Protein AF-A0A5C7NZJ5-F1 (afdb_monomer_lite)

Secondary structure (DSSP, 8-state):
-PPPPHHHHHHHHHHHHHHHHSGGGGGSHHHHHHHHHHHHHHHHS--GGGS-SS--GGGGGGT-SSHHHHHHHHHHTT-PPPHHHHHHHHHHHHHHHHTTTSS-HHHHHH-SPPTTT--HHHHHHHHHHHHHHHHHHHHHHHTT--HHHHHHHHHHHH-S-HHHHHHHS------PPP-

pLDDT: mean 87.33, std 12.38, range [35.88, 97.62]

Radius of gyration: 22.43 Å; chains: 1; bounding box: 47×55×55 Å

Sequence (179 aa):
MKRLTVEEQWENCEASYQKLASDEAENYPVLDGLKTAWAELESQYNYPNGKPLFERGHALQKIASTPLAALFYFVDSGFYPPPELLLALCETYEHYMAANGEISLEEAFFGPPIPKAGNQARRKNALLIKFSKSLDMARLLKEGKTKMQAAEILAEKYGGTPESIARTTGRIVIRKPEK

Foldseek 3Di:
DDADDQVNLLVQLQVLVVCLVDPVLVVPPVSVVLNVVVVVQQVVDDDDVPDRPDDGRSRLCVVDVGLVRSCVVCVVVVHDDRVSSVVSVVVLVVVVVVCVPVDDPQCSGPNDDDPPCDGPVSVVVVVVLLVVLQVQLVVVVVVVDDLLRSLVVSCVVPNDDSVVSSVSHDPPPPPDPDD

Structure (mmCIF, N/CA/C/O backbone):
data_AF-A0A5C7NZJ5-F1
#
_entry.id   AF-A0A5C7NZJ5-F1
#
loop_
_atom_site.group_PDB
_atom_site.id
_atom_site.type_symbol
_atom_site.label_atom_id
_atom_site.label_alt_id
_atom_site.label_comp_id
_atom_site.label_asym_id
_atom_site.label_entity_id
_atom_site.label_seq_id
_atom_site.pdbx_PDB_ins_code
_atom_site.Cartn_x
_atom_site.Cartn_y
_atom_site.Cartn_z
_atom_site.occupancy
_atom_site.B_iso_or_equiv
_atom_site.auth_seq_id
_atom_site.auth_comp_id
_atom_site.auth_asym_id
_atom_site.auth_atom_id
_atom_site.pdbx_PDB_model_num
ATOM 1 N N . MET A 1 1 ? 18.574 -12.865 4.561 1.00 63.09 1 MET A N 1
ATOM 2 C CA . MET A 1 1 ? 18.423 -11.821 3.515 1.00 63.09 1 MET A CA 1
ATOM 3 C C . MET A 1 1 ? 17.869 -10.547 4.153 1.00 63.09 1 MET A C 1
ATOM 5 O O . MET A 1 1 ? 17.158 -10.669 5.145 1.00 63.09 1 MET A O 1
ATOM 9 N N . LYS A 1 2 ? 18.206 -9.338 3.673 1.00 72.50 2 LYS A N 1
ATOM 10 C CA . LYS A 1 2 ? 17.632 -8.092 4.225 1.00 72.50 2 LYS A CA 1
ATOM 11 C C . LYS A 1 2 ? 16.160 -7.978 3.798 1.00 72.50 2 LYS A C 1
ATOM 13 O O . LYS A 1 2 ? 15.832 -8.273 2.653 1.00 72.50 2 LYS A O 1
ATOM 18 N N . ARG A 1 3 ? 15.286 -7.598 4.733 1.00 80.38 3 ARG A N 1
ATOM 19 C CA . ARG A 1 3 ? 13.846 -7.400 4.498 1.00 80.38 3 ARG A CA 1
ATOM 20 C C . ARG A 1 3 ? 13.619 -6.016 3.898 1.00 80.38 3 ARG A C 1
ATOM 22 O O . ARG A 1 3 ? 14.209 -5.069 4.411 1.00 80.38 3 ARG A O 1
ATOM 29 N N . LEU A 1 4 ? 12.760 -5.918 2.884 1.00 90.06 4 LEU A N 1
ATOM 30 C CA . LEU A 1 4 ? 12.344 -4.634 2.323 1.00 90.06 4 LEU A CA 1
ATOM 31 C C . LEU A 1 4 ? 11.293 -3.981 3.223 1.00 90.06 4 LEU A C 1
ATOM 33 O O . LEU A 1 4 ? 10.257 -4.568 3.538 1.00 90.06 4 LEU A O 1
ATOM 37 N N . THR A 1 5 ? 11.564 -2.756 3.638 1.00 94.31 5 THR A N 1
ATOM 38 C CA . THR A 1 5 ? 10.599 -1.872 4.289 1.00 94.31 5 THR A CA 1
ATOM 39 C C . THR A 1 5 ? 9.646 -1.263 3.261 1.00 94.31 5 THR A C 1
ATOM 41 O O . THR A 1 5 ? 9.919 -1.271 2.066 1.00 94.31 5 THR A O 1
ATOM 44 N N . VAL A 1 6 ? 8.517 -0.707 3.714 1.00 94.81 6 VAL A N 1
ATOM 45 C CA . VAL A 1 6 ? 7.574 -0.008 2.817 1.00 94.81 6 VAL A CA 1
ATOM 46 C C . VAL A 1 6 ? 8.238 1.184 2.122 1.00 94.81 6 VAL A C 1
ATOM 48 O O . VAL A 1 6 ? 7.935 1.442 0.964 1.00 94.81 6 VAL A O 1
ATOM 51 N N . GLU A 1 7 ? 9.147 1.883 2.806 1.00 95.81 7 GLU A N 1
ATOM 52 C CA . GLU A 1 7 ? 9.898 2.987 2.199 1.00 95.81 7 GLU A CA 1
ATOM 53 C C . GLU A 1 7 ? 10.821 2.478 1.092 1.00 95.81 7 GLU A C 1
ATOM 55 O O . GLU A 1 7 ? 10.764 2.986 -0.018 1.00 95.81 7 GLU A O 1
ATOM 60 N N . GLU A 1 8 ? 11.576 1.404 1.343 1.00 95.44 8 GLU A N 1
ATOM 61 C CA . GLU A 1 8 ? 12.434 0.790 0.318 1.00 95.44 8 GLU A CA 1
ATOM 62 C C . GLU A 1 8 ? 11.619 0.299 -0.891 1.00 95.44 8 GLU A C 1
ATOM 64 O O . GLU A 1 8 ? 12.080 0.378 -2.023 1.00 95.44 8 GLU A O 1
ATOM 69 N N . GLN A 1 9 ? 10.370 -0.144 -0.702 1.00 96.12 9 GLN A N 1
ATOM 70 C CA . GLN A 1 9 ? 9.499 -0.476 -1.837 1.00 96.12 9 GLN A CA 1
ATOM 71 C C . GLN A 1 9 ? 9.125 0.764 -2.672 1.00 96.12 9 GLN A C 1
ATOM 73 O O . GLN A 1 9 ? 9.005 0.666 -3.894 1.00 96.12 9 GLN A O 1
ATOM 78 N N . TRP A 1 10 ? 8.941 1.931 -2.045 1.00 97.31 10 TRP A N 1
ATOM 79 C CA . TRP A 1 10 ? 8.741 3.191 -2.769 1.00 97.31 10 TRP A CA 1
ATOM 80 C C . TRP A 1 10 ? 10.019 3.675 -3.450 1.00 97.31 10 TRP A C 1
ATOM 82 O O . TRP A 1 10 ? 9.954 4.159 -4.579 1.00 97.31 10 TRP A O 1
ATOM 92 N N . GLU A 1 11 ? 11.174 3.504 -2.810 1.00 96.62 11 GLU A N 1
ATOM 93 C CA . GLU A 1 11 ? 12.482 3.770 -3.416 1.00 96.62 11 GLU A CA 1
ATOM 94 C C . GLU A 1 11 ? 12.708 2.884 -4.650 1.00 96.62 11 GLU A C 1
ATOM 96 O O . GLU A 1 11 ? 13.145 3.381 -5.685 1.00 96.62 11 GLU A O 1
ATOM 101 N N . ASN A 1 12 ? 12.314 1.608 -4.605 1.00 95.44 12 ASN A N 1
ATOM 102 C CA . ASN A 1 12 ? 12.373 0.704 -5.758 1.00 95.44 12 ASN A CA 1
ATOM 103 C C . ASN A 1 12 ? 11.431 1.135 -6.894 1.00 95.44 12 ASN A C 1
ATOM 105 O O . ASN A 1 12 ? 11.776 1.029 -8.075 1.00 95.44 12 ASN A O 1
ATOM 109 N N . CYS A 1 13 ? 10.251 1.660 -6.551 1.00 96.31 13 CYS A N 1
ATOM 110 C CA . CYS A 1 13 ? 9.333 2.253 -7.524 1.00 96.31 13 CYS A CA 1
ATOM 111 C C . CYS A 1 13 ? 9.957 3.486 -8.194 1.00 96.31 13 CYS A C 1
ATOM 113 O O . CYS A 1 13 ? 9.869 3.640 -9.410 1.00 96.31 13 CYS A O 1
ATOM 115 N N . GLU A 1 14 ? 10.629 4.346 -7.429 1.00 96.25 14 GLU A N 1
ATOM 116 C CA . GLU A 1 14 ? 11.350 5.499 -7.972 1.00 96.25 14 GLU A CA 1
ATOM 117 C C . GLU A 1 14 ? 12.529 5.075 -8.849 1.00 96.25 14 GLU A C 1
ATOM 119 O O . GLU A 1 14 ? 12.680 5.573 -9.960 1.00 96.25 14 GLU A O 1
ATOM 124 N N . ALA A 1 15 ? 13.331 4.109 -8.405 1.00 94.38 15 ALA A N 1
ATOM 125 C CA . ALA A 1 15 ? 14.449 3.588 -9.182 1.00 94.38 15 ALA A CA 1
ATOM 126 C C . ALA A 1 15 ? 13.977 2.992 -10.518 1.00 94.38 15 ALA A C 1
ATOM 128 O O . ALA A 1 15 ? 14.569 3.257 -11.565 1.00 94.38 15 ALA A O 1
ATOM 129 N N . SER A 1 16 ? 12.871 2.243 -10.499 1.00 93.69 16 SER A N 1
ATOM 130 C CA . SER A 1 16 ? 12.245 1.701 -11.708 1.00 93.69 16 SER A CA 1
ATOM 131 C C . SER A 1 16 ? 11.728 2.808 -12.629 1.00 93.69 16 SER A C 1
ATOM 133 O O . SER A 1 16 ? 11.907 2.726 -13.842 1.00 93.69 16 SER A O 1
ATOM 135 N N . TYR A 1 17 ? 11.140 3.868 -12.069 1.00 94.38 17 TYR A N 1
ATOM 136 C CA . TYR A 1 17 ? 10.708 5.038 -12.832 1.00 94.38 17 TYR A CA 1
ATOM 137 C C . TYR A 1 17 ? 11.886 5.744 -13.513 1.00 94.38 17 TYR A C 1
ATOM 139 O O . TYR A 1 17 ? 11.850 5.958 -14.723 1.00 94.38 17 TYR A O 1
ATOM 147 N N . GLN A 1 18 ? 12.957 6.034 -12.770 1.00 92.81 18 GLN A N 1
ATOM 148 C CA . GLN A 1 18 ? 14.163 6.668 -13.311 1.00 92.81 18 GLN A CA 1
ATOM 149 C C . GLN A 1 18 ? 14.815 5.809 -14.398 1.00 92.81 18 GLN A C 1
ATOM 151 O O . GLN A 1 18 ? 15.231 6.330 -15.431 1.00 92.81 18 GLN A O 1
ATOM 156 N N . LYS A 1 19 ? 14.837 4.484 -14.214 1.00 89.81 19 LYS A N 1
ATOM 157 C CA . LYS A 1 19 ? 15.356 3.545 -15.213 1.00 89.81 19 LYS A CA 1
ATOM 158 C C . LYS A 1 19 ? 14.515 3.510 -16.491 1.00 89.81 19 LYS A C 1
ATOM 160 O O . LYS A 1 19 ? 15.071 3.375 -17.571 1.00 89.81 19 LYS A O 1
ATOM 165 N N . LEU A 1 20 ? 13.190 3.618 -16.384 1.00 89.12 20 LEU A N 1
ATOM 166 C CA . LEU A 1 20 ? 12.294 3.707 -17.545 1.00 89.12 20 LEU A CA 1
ATOM 167 C C . LEU A 1 20 ? 12.374 5.075 -18.240 1.00 89.12 20 LEU A C 1
ATOM 169 O O . LEU A 1 20 ? 12.118 5.174 -19.440 1.00 89.12 20 LEU A O 1
ATOM 173 N N . ALA A 1 21 ? 12.699 6.128 -17.489 1.00 85.44 21 ALA A N 1
ATOM 174 C CA . ALA A 1 21 ? 12.864 7.479 -18.010 1.00 85.44 21 ALA A CA 1
ATOM 175 C C . ALA A 1 21 ? 14.223 7.693 -18.697 1.00 85.44 21 ALA A C 1
ATOM 177 O O . ALA A 1 21 ? 14.317 8.548 -19.576 1.00 85.44 21 ALA A O 1
ATOM 178 N N . SER A 1 22 ? 15.256 6.936 -18.316 1.00 82.75 22 SER A N 1
ATOM 179 C CA . SER A 1 22 ? 16.592 7.051 -18.896 1.00 82.75 22 SER A CA 1
ATOM 180 C C . SER A 1 22 ? 16.714 6.347 -20.251 1.00 82.75 22 SER A C 1
ATOM 182 O O . SER A 1 22 ? 15.960 5.428 -20.585 1.00 82.75 22 SER A O 1
ATOM 184 N N . ASP A 1 23 ? 17.730 6.746 -21.018 1.00 70.94 23 ASP A N 1
ATOM 185 C CA . ASP A 1 23 ? 18.121 6.083 -22.270 1.00 70.94 23 ASP A CA 1
ATOM 186 C C . ASP A 1 23 ? 18.643 4.652 -22.017 1.00 70.94 23 ASP A C 1
ATOM 188 O O . ASP A 1 23 ? 18.773 3.847 -22.935 1.00 70.94 23 ASP A O 1
ATOM 192 N N . GLU A 1 24 ? 18.903 4.279 -20.755 1.00 65.88 24 GLU A N 1
ATOM 193 C CA . GLU A 1 24 ? 19.287 2.910 -20.403 1.00 65.88 24 GLU A CA 1
ATOM 194 C C . GLU A 1 24 ? 18.160 1.905 -20.653 1.00 65.88 24 GLU A C 1
ATOM 196 O O . GLU A 1 24 ? 18.453 0.731 -20.882 1.00 65.88 24 GLU A O 1
ATOM 201 N N . ALA A 1 25 ? 16.893 2.339 -20.651 1.00 64.38 25 ALA A N 1
ATOM 202 C CA . ALA A 1 25 ? 15.765 1.486 -21.015 1.00 64.38 25 ALA A CA 1
ATOM 203 C C . ALA A 1 25 ? 15.896 0.932 -22.444 1.00 64.38 25 ALA A C 1
ATOM 205 O O . ALA A 1 25 ? 15.522 -0.216 -22.674 1.00 64.38 25 ALA A O 1
ATOM 206 N N . GLU A 1 26 ? 16.495 1.691 -23.369 1.00 66.19 26 GLU A N 1
ATOM 207 C CA . GLU A 1 26 ? 16.678 1.292 -24.775 1.00 66.19 26 GLU A CA 1
ATOM 208 C C . GLU A 1 26 ? 17.649 0.109 -24.918 1.00 66.19 26 GLU A C 1
ATOM 210 O O . GLU A 1 26 ? 17.562 -0.677 -25.861 1.00 66.19 26 GLU A O 1
ATOM 215 N N . ASN A 1 27 ? 18.529 -0.089 -23.929 1.00 70.38 27 ASN A N 1
ATOM 216 C CA . ASN A 1 27 ? 19.437 -1.235 -23.878 1.00 70.38 27 ASN A CA 1
ATOM 217 C C . ASN A 1 27 ? 18.752 -2.528 -23.392 1.00 70.38 27 ASN A C 1
ATOM 219 O O . ASN A 1 27 ? 19.362 -3.599 -23.431 1.00 70.38 27 ASN A O 1
ATOM 223 N N . TYR A 1 28 ? 17.496 -2.453 -22.937 1.00 71.56 28 TYR A N 1
ATOM 224 C CA . TYR A 1 28 ? 16.712 -3.588 -22.453 1.00 71.56 28 TYR A CA 1
ATOM 225 C C . TYR A 1 28 ? 15.359 -3.644 -23.181 1.00 71.56 28 TYR A C 1
ATOM 227 O O . TYR A 1 28 ? 14.422 -2.964 -22.763 1.00 71.56 28 TYR A O 1
ATOM 235 N N . PRO A 1 29 ? 15.185 -4.520 -24.192 1.00 75.81 29 PRO A N 1
ATOM 236 C CA . PRO A 1 29 ? 13.973 -4.560 -25.022 1.00 75.81 29 PRO A CA 1
ATOM 237 C C . PRO A 1 29 ? 12.647 -4.645 -24.246 1.00 75.81 29 PRO A C 1
ATOM 239 O O . PRO A 1 29 ? 11.625 -4.126 -24.683 1.00 75.81 29 PRO A O 1
ATOM 242 N N . VAL A 1 30 ? 12.653 -5.288 -23.073 1.00 77.00 30 VAL A N 1
ATOM 243 C CA . VAL A 1 30 ? 11.469 -5.401 -22.204 1.00 77.00 30 VAL A CA 1
ATOM 244 C C . VAL A 1 30 ? 11.107 -4.061 -21.552 1.00 77.00 30 VAL A C 1
ATOM 246 O O . VAL A 1 30 ? 9.928 -3.738 -21.441 1.00 77.00 30 VAL A O 1
ATOM 249 N N . LEU A 1 31 ? 12.099 -3.274 -21.125 1.00 82.38 31 LEU A N 1
ATOM 250 C CA . LEU A 1 31 ? 11.867 -1.976 -20.484 1.00 82.38 31 LEU A CA 1
ATOM 251 C C . LEU A 1 31 ? 11.464 -0.917 -21.508 1.00 82.38 31 LEU A C 1
ATOM 253 O O . LEU A 1 31 ? 10.555 -0.135 -21.234 1.00 82.38 31 LEU A O 1
ATOM 257 N N . ASP A 1 32 ? 12.073 -0.946 -22.693 1.00 82.00 32 ASP A N 1
ATOM 258 C CA . ASP A 1 32 ? 11.662 -0.106 -23.817 1.00 82.00 32 ASP A CA 1
ATOM 259 C C . ASP A 1 32 ? 10.200 -0.376 -24.211 1.00 82.00 32 ASP A C 1
ATOM 261 O O . ASP A 1 32 ? 9.381 0.541 -24.258 1.00 82.00 32 ASP A O 1
ATOM 265 N N . GLY A 1 33 ? 9.813 -1.653 -24.325 1.00 86.06 33 GLY A N 1
ATOM 266 C CA . GLY A 1 33 ? 8.422 -2.034 -24.578 1.00 86.06 33 GLY A CA 1
ATOM 267 C C . GLY A 1 33 ? 7.437 -1.507 -23.524 1.00 86.06 33 GLY A C 1
ATOM 268 O O . GLY A 1 33 ? 6.359 -1.028 -23.878 1.00 86.06 33 GLY A O 1
ATOM 269 N N . LEU A 1 34 ? 7.802 -1.538 -22.234 1.00 89.50 34 LEU A N 1
ATOM 270 C CA . LEU A 1 34 ? 6.980 -0.967 -21.155 1.00 89.50 34 LEU A CA 1
ATOM 271 C C . LEU A 1 34 ? 6.875 0.560 -21.249 1.00 89.50 34 LEU A C 1
ATOM 273 O O . LEU A 1 34 ? 5.796 1.109 -21.021 1.00 89.50 34 LEU A O 1
ATOM 277 N N . LYS A 1 35 ? 7.971 1.242 -21.598 1.00 86.38 35 LYS A N 1
ATOM 278 C CA . LYS A 1 35 ? 8.006 2.695 -21.811 1.00 86.38 35 LYS A CA 1
ATOM 279 C C . LYS A 1 35 ? 7.079 3.096 -22.960 1.00 86.38 35 LYS A C 1
ATOM 281 O O . LYS A 1 35 ? 6.240 3.977 -22.773 1.00 86.38 35 LYS A O 1
ATOM 286 N N . THR A 1 36 ? 7.174 2.423 -24.109 1.00 87.31 36 THR A N 1
ATOM 287 C CA . THR A 1 36 ? 6.306 2.676 -25.270 1.00 87.31 36 THR A CA 1
ATOM 288 C C . THR A 1 36 ? 4.841 2.387 -24.956 1.00 87.31 36 THR A C 1
ATOM 290 O O . THR A 1 36 ? 3.983 3.228 -25.220 1.00 87.31 36 THR A O 1
ATOM 293 N N . ALA A 1 37 ? 4.545 1.229 -24.356 1.00 89.94 37 ALA A N 1
ATOM 294 C CA . ALA A 1 37 ? 3.176 0.847 -24.017 1.00 89.94 37 ALA A CA 1
ATOM 295 C C . ALA A 1 37 ? 2.537 1.826 -23.026 1.00 89.94 37 ALA A C 1
ATOM 297 O O . ALA A 1 37 ? 1.370 2.187 -23.179 1.00 89.94 37 ALA A O 1
ATOM 298 N N . TRP A 1 38 ? 3.303 2.289 -22.032 1.00 90.44 38 TRP A N 1
ATOM 299 C CA . TRP A 1 38 ? 2.816 3.304 -21.109 1.00 90.44 38 TRP A CA 1
ATOM 300 C C . TRP A 1 38 ? 2.565 4.637 -21.810 1.00 90.44 38 TRP A C 1
ATOM 302 O O . TRP A 1 38 ? 1.515 5.218 -21.586 1.00 90.44 38 TRP A O 1
ATOM 312 N N . ALA A 1 39 ? 3.472 5.111 -22.671 1.00 88.19 39 ALA A N 1
ATOM 313 C CA . ALA A 1 39 ? 3.288 6.376 -23.388 1.00 88.19 39 ALA A CA 1
ATOM 314 C C . ALA A 1 39 ? 2.016 6.380 -24.257 1.00 88.19 39 ALA A C 1
ATOM 316 O O . ALA A 1 39 ? 1.265 7.354 -24.247 1.00 88.19 39 ALA A O 1
ATOM 317 N N . GLU A 1 40 ? 1.743 5.274 -24.954 1.00 90.19 40 GLU A N 1
ATOM 318 C CA . GLU A 1 40 ? 0.512 5.088 -25.731 1.00 90.19 40 GLU A CA 1
ATOM 319 C C . GLU A 1 40 ? -0.729 5.169 -24.833 1.00 90.19 40 GLU A C 1
ATOM 321 O O . GLU A 1 40 ? -1.661 5.922 -25.104 1.00 90.19 40 GLU A O 1
ATOM 326 N N . LEU A 1 41 ? -0.725 4.434 -23.725 1.00 89.06 41 LEU A N 1
ATOM 327 C CA . LEU A 1 41 ? -1.843 4.386 -22.790 1.00 89.06 41 LEU A CA 1
ATOM 328 C C . LEU A 1 41 ? -2.065 5.720 -22.061 1.00 89.06 41 LEU A C 1
ATOM 330 O O . LEU A 1 41 ? -3.204 6.146 -21.886 1.00 89.06 41 LEU A O 1
ATOM 334 N N . GLU A 1 42 ? -0.991 6.406 -21.680 1.00 85.69 42 GLU A N 1
ATOM 335 C CA . GLU A 1 42 ? -1.054 7.720 -21.045 1.00 85.69 42 GLU A CA 1
ATOM 336 C C . GLU A 1 42 ? -1.663 8.755 -22.000 1.00 85.69 42 GLU A C 1
ATOM 338 O O . GLU A 1 42 ? -2.489 9.558 -21.573 1.00 85.69 42 GLU A O 1
ATOM 343 N N . SER A 1 43 ? -1.365 8.669 -23.304 1.00 85.56 43 SER A N 1
ATOM 344 C CA . SER A 1 43 ? -1.953 9.551 -24.325 1.00 85.56 43 SER A CA 1
ATOM 345 C C . SER A 1 43 ? -3.480 9.428 -24.439 1.00 85.56 43 SER A C 1
ATOM 347 O O . SER A 1 43 ? -4.154 10.373 -24.854 1.00 85.56 43 SER A O 1
ATOM 349 N N . GLN A 1 44 ? -4.033 8.280 -24.038 1.00 86.19 44 GLN A N 1
ATOM 350 C CA . GLN A 1 44 ? -5.473 8.023 -24.016 1.00 86.19 44 GLN A CA 1
ATOM 351 C C . GLN A 1 44 ? -6.135 8.552 -22.737 1.00 86.19 44 GLN A C 1
ATOM 353 O O . GLN A 1 44 ? -7.361 8.687 -22.682 1.00 86.19 44 GLN A O 1
ATOM 358 N N . TYR A 1 45 ? -5.355 8.871 -21.702 1.00 84.25 45 TYR A N 1
ATOM 359 C CA . TYR A 1 45 ? -5.874 9.479 -20.487 1.00 84.25 45 TYR A CA 1
ATOM 360 C C . TYR A 1 45 ? -6.137 10.967 -20.707 1.00 84.25 45 TYR A C 1
ATOM 362 O O . TYR A 1 45 ? -5.291 11.732 -21.160 1.00 84.25 45 TYR A O 1
ATOM 370 N N . ASN A 1 46 ? -7.352 11.400 -20.371 1.00 72.00 46 ASN A N 1
ATOM 371 C CA . ASN A 1 46 ? -7.740 12.794 -20.518 1.00 72.00 46 ASN A CA 1
ATOM 372 C C . ASN A 1 46 ? -7.011 13.647 -19.472 1.00 72.00 46 ASN A C 1
ATOM 374 O O . ASN A 1 46 ? -7.359 13.602 -18.292 1.00 72.00 46 ASN A O 1
ATOM 378 N N . TYR A 1 47 ? -6.008 14.411 -19.903 1.00 72.44 47 TYR A N 1
ATOM 379 C CA . TYR A 1 47 ? -5.202 15.276 -19.046 1.00 72.44 47 TYR A CA 1
ATOM 380 C C . TYR A 1 47 ? -5.931 16.591 -18.728 1.00 72.44 47 TYR A C 1
ATOM 382 O O . TYR A 1 47 ? -6.004 17.483 -19.585 1.00 72.44 47 TYR A O 1
ATOM 390 N N . PRO A 1 48 ? -6.426 16.799 -17.494 1.00 72.44 48 PRO A N 1
ATOM 391 C CA . PRO A 1 48 ? -7.016 18.074 -17.124 1.00 72.44 48 PRO A CA 1
ATOM 392 C C . PRO A 1 48 ? -5.915 19.140 -17.159 1.00 72.44 48 PRO A C 1
ATOM 394 O O . PRO A 1 48 ? -4.912 19.039 -16.453 1.00 72.44 48 PRO A O 1
ATOM 397 N N . ASN A 1 49 ? -6.094 20.179 -17.976 1.00 79.12 49 ASN A N 1
ATOM 398 C CA . ASN A 1 49 ? -5.131 21.278 -18.126 1.00 79.12 49 ASN A CA 1
ATOM 399 C C . ASN A 1 49 ? -3.745 20.848 -18.656 1.00 79.12 49 ASN A C 1
ATOM 401 O O . ASN A 1 49 ? -2.744 21.487 -18.331 1.00 79.12 49 ASN A O 1
ATOM 405 N N . GLY A 1 50 ? -3.676 19.766 -19.443 1.00 77.75 50 GLY A N 1
ATOM 406 C CA . GLY A 1 50 ? -2.432 19.298 -20.069 1.00 77.75 50 GLY A CA 1
ATOM 407 C C . GLY A 1 50 ? -1.406 18.716 -19.092 1.00 77.75 50 GLY A C 1
ATOM 408 O O . GLY A 1 50 ? -0.225 18.644 -19.421 1.00 77.75 50 GLY A O 1
ATOM 409 N N . LYS A 1 51 ? -1.832 18.335 -17.881 1.00 79.31 51 LYS A N 1
ATOM 410 C CA . LYS A 1 51 ? -0.981 17.682 -16.881 1.00 79.31 51 LYS A CA 1
ATOM 411 C C . LYS A 1 51 ? -1.340 16.208 -16.729 1.00 79.31 51 LYS A C 1
ATOM 413 O O . LYS A 1 51 ? -2.539 15.915 -16.730 1.00 79.31 51 LYS A O 1
ATOM 418 N N . PRO A 1 52 ? -0.345 15.325 -16.502 1.00 81.88 52 PRO A N 1
ATOM 419 C CA . PRO A 1 52 ? -0.573 13.946 -16.097 1.00 81.88 52 PRO A CA 1
ATOM 420 C C . PRO A 1 52 ? -1.640 13.822 -15.021 1.00 81.88 52 PRO A C 1
ATOM 422 O O . PRO A 1 52 ? -1.616 14.556 -14.033 1.00 81.88 52 PRO A O 1
ATOM 425 N N . LEU A 1 53 ? -2.579 12.896 -15.230 1.00 82.88 53 LEU A N 1
ATOM 426 C CA . LEU A 1 53 ? -3.639 12.631 -14.259 1.00 82.88 53 LEU A CA 1
ATOM 427 C C . LEU A 1 53 ? -3.058 12.120 -12.931 1.00 82.88 53 LEU A C 1
ATOM 429 O O . LEU A 1 53 ? -3.614 12.385 -11.867 1.00 82.88 53 LEU A O 1
ATOM 433 N N . PHE A 1 54 ? -1.912 11.438 -13.003 1.00 86.19 54 PHE A N 1
ATOM 434 C CA . PHE A 1 54 ? -1.189 10.896 -11.863 1.00 86.19 54 PHE A CA 1
ATOM 435 C C . PHE A 1 54 ? 0.274 11.326 -11.909 1.00 86.19 54 PHE A C 1
ATOM 437 O O . PHE A 1 54 ? 0.912 11.293 -12.960 1.00 86.19 54 PHE A O 1
ATOM 444 N N . GLU A 1 55 ? 0.813 11.698 -10.751 1.00 89.75 55 GLU A N 1
ATOM 445 C CA . GLU A 1 55 ? 2.261 11.769 -10.571 1.00 89.75 55 GLU A CA 1
ATOM 446 C C . GLU A 1 55 ? 2.836 10.342 -10.494 1.00 89.75 55 GLU A C 1
ATOM 448 O O . GLU A 1 55 ? 2.154 9.424 -10.039 1.00 89.75 55 GLU A O 1
ATOM 453 N N . ARG A 1 56 ? 4.078 10.155 -10.947 1.00 91.31 56 ARG A N 1
ATOM 454 C CA . ARG A 1 56 ? 4.732 8.845 -11.114 1.00 91.31 56 ARG A CA 1
ATOM 455 C C . ARG A 1 56 ? 5.907 8.646 -10.151 1.00 91.31 56 ARG A C 1
ATOM 457 O O . ARG A 1 56 ? 6.277 9.575 -9.432 1.00 91.31 56 ARG A O 1
ATOM 464 N N . GLY A 1 57 ? 6.461 7.433 -10.114 1.00 93.00 57 GLY A N 1
ATOM 465 C CA . GLY A 1 57 ? 7.567 7.090 -9.212 1.00 93.00 57 GLY A CA 1
ATOM 466 C C . GLY A 1 57 ? 7.189 7.206 -7.729 1.00 93.00 57 GLY A C 1
ATOM 467 O O . GLY A 1 57 ? 6.089 6.821 -7.325 1.00 93.00 57 GLY A O 1
ATOM 468 N N . HIS A 1 58 ? 8.079 7.772 -6.909 1.00 92.00 58 HIS A N 1
ATOM 469 C CA . HIS A 1 58 ? 7.887 7.946 -5.459 1.00 92.00 58 HIS A CA 1
ATOM 470 C C . HIS A 1 58 ? 6.636 8.762 -5.122 1.00 92.00 58 HIS A C 1
ATOM 472 O O . HIS A 1 58 ? 6.003 8.553 -4.089 1.00 92.00 58 HIS A O 1
ATOM 478 N N . ALA A 1 59 ? 6.219 9.670 -6.011 1.00 93.25 59 ALA A N 1
ATOM 479 C CA . ALA A 1 59 ? 5.055 10.523 -5.793 1.00 93.25 59 ALA A CA 1
ATOM 480 C C . ALA A 1 59 ? 3.730 9.749 -5.661 1.00 93.25 59 ALA A C 1
ATOM 482 O O . ALA A 1 59 ? 2.776 10.269 -5.074 1.00 93.25 59 ALA A O 1
ATOM 483 N N . LEU A 1 60 ? 3.678 8.494 -6.119 1.00 94.38 60 LEU A N 1
ATOM 484 C CA . LEU A 1 60 ? 2.532 7.599 -5.938 1.00 94.38 60 LEU A CA 1
ATOM 485 C C . LEU A 1 60 ? 2.194 7.345 -4.458 1.00 94.38 60 LEU A C 1
ATOM 487 O O . LEU A 1 60 ? 1.048 7.036 -4.132 1.00 94.38 60 LEU A O 1
ATOM 491 N N . GLN A 1 61 ? 3.122 7.572 -3.526 1.00 94.56 61 GLN A N 1
ATOM 492 C CA . GLN A 1 61 ? 2.821 7.509 -2.090 1.00 94.56 61 GLN A CA 1
ATOM 493 C C . GLN A 1 61 ? 1.745 8.522 -1.642 1.00 94.56 61 GLN A C 1
ATOM 495 O O . GLN A 1 61 ? 1.132 8.371 -0.586 1.00 94.56 61 GLN A O 1
ATOM 500 N N . LYS A 1 62 ? 1.495 9.579 -2.433 1.00 92.56 62 LYS A N 1
ATOM 501 C CA . LYS A 1 62 ? 0.472 10.594 -2.129 1.00 92.56 62 LYS A CA 1
ATOM 502 C C . LYS A 1 62 ? -0.949 10.037 -2.225 1.00 92.56 62 LYS A C 1
ATOM 504 O O . LYS A 1 62 ? -1.839 10.537 -1.540 1.00 92.56 62 LYS A O 1
ATOM 509 N N . ILE A 1 63 ? -1.165 9.025 -3.068 1.00 92.25 63 ILE A N 1
ATOM 510 C CA . ILE A 1 63 ? -2.485 8.416 -3.296 1.00 92.25 63 ILE A CA 1
ATOM 511 C C . ILE A 1 63 ? -2.708 7.166 -2.437 1.00 92.25 63 ILE A C 1
ATOM 513 O O . ILE A 1 63 ? -3.854 6.813 -2.159 1.00 92.25 63 ILE A O 1
ATOM 517 N N . ALA A 1 64 ? -1.642 6.506 -1.972 1.00 93.19 64 ALA A N 1
ATOM 518 C CA . ALA A 1 64 ? -1.753 5.295 -1.170 1.00 93.19 64 ALA A CA 1
ATOM 519 C C . ALA A 1 64 ? -0.576 5.095 -0.209 1.00 93.19 64 ALA A C 1
ATOM 521 O O . ALA A 1 64 ? 0.553 5.471 -0.479 1.00 93.19 64 ALA A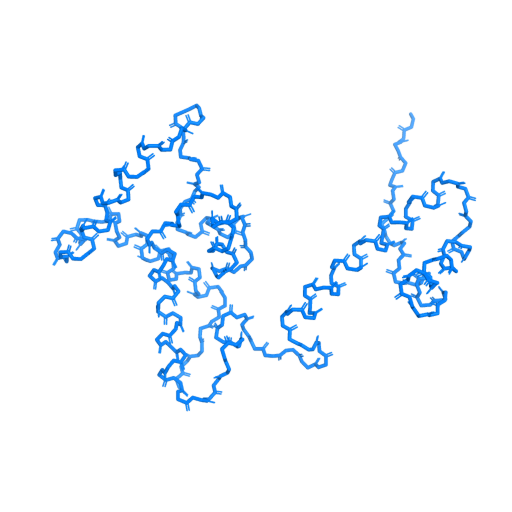 O 1
ATOM 522 N N . SER A 1 65 ? -0.835 4.416 0.911 1.00 92.31 65 SER A N 1
ATOM 523 C CA . SER A 1 65 ? 0.161 4.204 1.971 1.00 92.31 65 SER A CA 1
ATOM 524 C C . SER A 1 65 ? 1.232 3.151 1.657 1.00 92.31 65 SER A C 1
ATOM 526 O O . SER A 1 65 ? 2.233 3.085 2.358 1.00 92.31 65 SER A O 1
ATOM 528 N N . THR A 1 66 ? 0.986 2.261 0.693 1.00 95.56 66 THR A N 1
ATOM 529 C CA . THR A 1 66 ? 1.931 1.218 0.257 1.00 95.56 66 THR A CA 1
ATOM 530 C C . THR A 1 66 ? 1.812 1.021 -1.255 1.00 95.56 66 THR A C 1
ATOM 532 O O . THR A 1 66 ? 0.723 1.266 -1.790 1.00 95.56 66 THR A O 1
ATOM 535 N N . PRO A 1 67 ? 2.849 0.509 -1.942 1.00 97.19 67 PRO A N 1
ATOM 536 C CA . PRO A 1 67 ? 2.766 0.202 -3.372 1.00 97.19 67 PRO A CA 1
ATOM 537 C C . PRO A 1 67 ? 1.606 -0.743 -3.707 1.00 97.19 67 PRO A C 1
ATOM 539 O O . PRO A 1 67 ? 0.831 -0.502 -4.630 1.00 97.19 67 PRO A O 1
ATOM 542 N N . LEU A 1 68 ? 1.382 -1.769 -2.878 1.00 97.06 68 LEU A N 1
ATOM 543 C CA . LEU A 1 68 ? 0.254 -2.686 -3.068 1.00 97.06 68 LEU A CA 1
ATOM 544 C C . LEU A 1 68 ? -1.107 -1.985 -2.918 1.00 97.06 68 LEU A C 1
ATOM 546 O O . LEU A 1 68 ? -2.067 -2.335 -3.595 1.00 97.06 68 LEU A O 1
ATOM 550 N N . ALA A 1 69 ? -1.215 -0.977 -2.049 1.00 95.75 69 ALA A N 1
ATOM 551 C CA . ALA A 1 69 ? -2.432 -0.180 -1.952 1.00 95.75 69 ALA A CA 1
ATOM 552 C C . ALA A 1 69 ? -2.608 0.762 -3.157 1.00 95.75 69 ALA A C 1
ATOM 554 O O . ALA A 1 69 ? -3.746 0.988 -3.561 1.00 95.75 69 ALA A O 1
ATOM 555 N N . ALA A 1 70 ? -1.519 1.268 -3.749 1.00 97.12 70 ALA A N 1
ATOM 556 C CA . ALA A 1 70 ? -1.587 2.046 -4.986 1.00 97.12 70 ALA A CA 1
ATOM 557 C C . ALA A 1 70 ? -2.084 1.193 -6.157 1.00 97.12 70 ALA A C 1
ATOM 559 O O . ALA A 1 70 ? -2.918 1.665 -6.922 1.00 97.12 70 ALA A O 1
ATOM 560 N N . LEU A 1 71 ? -1.662 -0.076 -6.252 1.00 97.56 71 LEU A N 1
ATOM 561 C CA . LEU A 1 71 ? -2.196 -1.011 -7.249 1.00 97.56 71 LEU A CA 1
ATOM 562 C C . LEU A 1 71 ? -3.728 -1.064 -7.190 1.00 97.56 71 LEU A C 1
ATOM 564 O O . LEU A 1 71 ? -4.391 -0.877 -8.207 1.00 97.56 71 LEU A O 1
ATOM 568 N N . PHE A 1 72 ? -4.287 -1.282 -5.996 1.00 95.94 72 PHE A N 1
ATOM 569 C CA . PHE A 1 72 ? -5.739 -1.324 -5.824 1.00 95.94 72 PHE A CA 1
ATOM 570 C C . PHE A 1 72 ? -6.400 0.020 -6.121 1.00 95.94 72 PHE A C 1
ATOM 572 O O . PHE A 1 72 ? -7.452 0.028 -6.741 1.00 95.94 72 PHE A O 1
ATOM 579 N N . TYR A 1 73 ? -5.769 1.146 -5.772 1.00 95.50 73 TYR A N 1
ATOM 580 C CA . TYR A 1 73 ? -6.285 2.465 -6.143 1.00 95.50 73 TYR A CA 1
ATOM 581 C C . TYR A 1 73 ? -6.455 2.618 -7.662 1.00 95.50 73 TYR A C 1
ATOM 583 O O . TYR A 1 73 ? -7.500 3.094 -8.104 1.00 95.50 73 TYR A O 1
ATOM 591 N N . PHE A 1 74 ? -5.466 2.197 -8.460 1.00 95.12 74 PHE A N 1
ATOM 592 C CA . PHE A 1 74 ? -5.560 2.256 -9.923 1.00 95.12 74 PHE A CA 1
ATOM 593 C C . PHE A 1 74 ? -6.695 1.372 -10.447 1.00 95.12 74 PHE A C 1
ATOM 595 O O . PHE A 1 74 ? -7.542 1.855 -11.199 1.00 95.12 74 PHE A O 1
ATOM 602 N N . VAL A 1 75 ? -6.767 0.123 -9.976 1.00 95.19 75 VAL A N 1
ATOM 603 C CA . VAL A 1 75 ? -7.819 -0.831 -10.364 1.00 95.19 75 VAL A CA 1
ATOM 604 C C . VAL A 1 75 ? -9.212 -0.311 -9.998 1.00 95.19 75 VAL A C 1
ATOM 606 O O . VAL A 1 75 ? -10.092 -0.274 -10.855 1.00 95.19 75 VAL A O 1
ATOM 609 N N . ASP A 1 76 ? -9.402 0.151 -8.762 1.00 94.75 76 ASP A N 1
ATOM 610 C CA . ASP A 1 76 ? -10.678 0.683 -8.268 1.00 94.75 76 ASP A CA 1
ATOM 611 C C . ASP A 1 76 ? -11.096 1.961 -9.012 1.00 94.75 76 ASP A C 1
ATOM 613 O O . ASP A 1 76 ? -12.286 2.239 -9.163 1.00 94.75 76 ASP A O 1
ATOM 617 N N . SER A 1 77 ? -10.121 2.731 -9.501 1.00 91.25 77 SER A N 1
ATOM 618 C CA . SER A 1 77 ? -10.354 3.961 -10.263 1.00 91.25 77 SER A CA 1
ATOM 619 C C . SER A 1 77 ? -10.532 3.723 -11.769 1.00 91.25 77 SER A C 1
ATOM 621 O O . SER A 1 77 ? -10.804 4.674 -12.497 1.00 91.25 77 SER A O 1
ATOM 623 N N . GLY A 1 78 ? -10.399 2.480 -12.249 1.00 91.31 78 GLY A N 1
ATOM 624 C CA . GLY A 1 78 ? -10.537 2.140 -13.668 1.00 91.31 78 GLY A CA 1
ATOM 625 C C . GLY A 1 78 ? -9.327 2.508 -14.532 1.00 91.31 78 GLY A C 1
ATOM 626 O O . GLY A 1 78 ? -9.466 2.633 -15.747 1.00 91.31 78 GLY A O 1
ATOM 627 N N . PHE A 1 79 ? -8.152 2.683 -13.925 1.00 91.69 79 PHE A N 1
ATOM 628 C CA . PHE A 1 79 ? -6.908 3.007 -14.620 1.00 91.69 79 PHE A CA 1
ATOM 629 C C . PHE A 1 79 ? -5.927 1.838 -14.554 1.00 91.69 79 PHE A C 1
ATOM 631 O O . PHE A 1 79 ? -5.852 1.106 -13.568 1.00 91.69 79 PHE A O 1
ATOM 638 N N . TYR A 1 80 ? -5.120 1.691 -15.598 1.00 93.75 80 TYR A N 1
ATOM 639 C CA . TYR A 1 80 ? -3.965 0.806 -15.551 1.00 93.75 80 TYR A CA 1
ATOM 640 C C . TYR A 1 80 ? -2.871 1.398 -14.647 1.00 93.75 80 TYR A C 1
ATOM 642 O O . TYR A 1 80 ? -2.578 2.593 -14.764 1.00 93.75 80 TYR A O 1
ATOM 650 N N . PRO A 1 81 ? -2.253 0.585 -13.771 1.00 94.88 81 PRO A N 1
ATOM 651 C CA . PRO A 1 81 ? -1.137 1.018 -12.942 1.00 94.88 81 PRO A CA 1
ATOM 652 C C . PRO A 1 81 ? 0.112 1.332 -13.780 1.00 94.88 81 PRO A C 1
ATOM 654 O O . PRO A 1 81 ? 0.358 0.647 -14.777 1.00 94.88 81 PRO A O 1
ATOM 657 N N . PRO A 1 82 ? 0.939 2.302 -13.358 1.00 94.69 82 PRO A N 1
ATOM 658 C CA . PRO A 1 82 ? 2.189 2.613 -14.033 1.00 94.69 82 PRO A CA 1
ATOM 659 C C . PRO A 1 82 ? 3.199 1.454 -13.929 1.00 94.69 82 PRO A C 1
ATOM 661 O O . PRO A 1 82 ? 3.225 0.745 -12.917 1.00 94.69 82 PRO A O 1
ATOM 664 N N . PRO A 1 83 ? 4.037 1.228 -14.957 1.00 95.44 83 PRO A N 1
ATOM 665 C CA . PRO A 1 83 ? 4.909 0.055 -15.043 1.00 95.44 83 PRO A CA 1
ATOM 666 C C . PRO A 1 83 ? 5.925 -0.040 -13.899 1.00 95.44 83 PRO A C 1
ATOM 668 O O . PRO A 1 83 ? 6.170 -1.133 -13.399 1.00 95.44 83 PRO A O 1
ATOM 671 N N . GLU A 1 84 ? 6.474 1.079 -13.426 1.00 95.62 84 GLU A N 1
ATOM 672 C CA . GLU A 1 84 ? 7.394 1.118 -12.284 1.00 95.62 84 GLU A CA 1
ATOM 673 C C . GLU A 1 84 ? 6.774 0.565 -10.996 1.00 95.62 84 GLU A C 1
ATOM 675 O O . GLU A 1 84 ? 7.463 -0.077 -10.204 1.00 95.62 84 GLU A O 1
ATOM 680 N N . LEU A 1 85 ? 5.464 0.757 -10.811 1.00 97.12 85 LEU A N 1
ATOM 681 C CA . LEU A 1 85 ? 4.742 0.241 -9.657 1.00 97.12 85 LEU A CA 1
ATOM 682 C C . LEU A 1 85 ? 4.629 -1.280 -9.749 1.00 97.12 85 LEU A C 1
ATOM 684 O O . LEU A 1 85 ? 4.818 -1.977 -8.755 1.00 97.12 85 LEU A O 1
ATOM 688 N N . LEU A 1 86 ? 4.351 -1.802 -10.946 1.00 96.94 86 LEU A N 1
ATOM 689 C CA . LEU A 1 86 ? 4.297 -3.242 -11.195 1.00 96.94 86 LEU A CA 1
ATOM 690 C C . LEU A 1 86 ? 5.672 -3.890 -10.998 1.00 96.94 86 LEU A C 1
ATOM 692 O O . LEU A 1 86 ? 5.758 -4.927 -10.345 1.00 96.94 86 LEU A O 1
ATOM 696 N N . LEU A 1 87 ? 6.741 -3.255 -11.487 1.00 95.44 87 LEU A N 1
ATOM 697 C CA . LEU A 1 87 ? 8.118 -3.721 -11.301 1.00 95.44 87 LEU A CA 1
ATOM 698 C C . LEU A 1 87 ? 8.504 -3.775 -9.815 1.00 95.44 87 LEU A C 1
ATOM 700 O O . LEU A 1 87 ? 8.999 -4.804 -9.358 1.00 95.44 87 LEU A O 1
ATOM 704 N N . ALA A 1 88 ? 8.193 -2.735 -9.036 1.00 95.94 88 ALA A N 1
ATOM 705 C CA . ALA A 1 88 ? 8.458 -2.720 -7.594 1.00 95.94 88 ALA A CA 1
ATOM 706 C C . ALA A 1 88 ? 7.675 -3.808 -6.829 1.00 95.94 88 ALA A C 1
ATOM 708 O O . ALA A 1 88 ? 8.177 -4.399 -5.867 1.00 95.94 88 ALA A O 1
ATOM 709 N N . LEU A 1 89 ? 6.444 -4.113 -7.255 1.00 97.62 89 LEU A N 1
ATOM 710 C CA . LEU A 1 89 ? 5.646 -5.205 -6.687 1.00 97.62 89 LEU A CA 1
ATOM 711 C C . LEU A 1 89 ? 6.214 -6.583 -7.047 1.00 97.62 89 LEU A C 1
ATOM 713 O O . LEU A 1 89 ? 6.241 -7.463 -6.185 1.00 97.62 89 LEU A O 1
ATOM 717 N N . CYS A 1 90 ? 6.681 -6.763 -8.285 1.00 96.62 90 CYS A N 1
ATOM 718 C CA . CYS A 1 90 ? 7.387 -7.970 -8.709 1.00 96.62 90 CYS A CA 1
ATOM 719 C C . CYS A 1 90 ? 8.652 -8.183 -7.874 1.00 96.62 90 CYS A C 1
ATOM 721 O O . CYS A 1 90 ? 8.818 -9.259 -7.308 1.00 96.62 90 CYS A O 1
ATOM 723 N N . GLU A 1 91 ? 9.474 -7.149 -7.699 1.00 95.44 91 GLU A N 1
ATOM 724 C CA . GLU A 1 91 ? 10.673 -7.216 -6.860 1.00 95.44 91 GLU A CA 1
ATOM 725 C C . GLU A 1 91 ? 10.318 -7.568 -5.406 1.00 95.44 91 GLU A C 1
ATOM 727 O O . GLU A 1 91 ? 10.901 -8.474 -4.814 1.00 95.44 91 GLU A O 1
ATOM 732 N N . THR A 1 92 ? 9.281 -6.944 -4.838 1.00 96.56 92 THR A N 1
ATOM 733 C CA . THR A 1 92 ? 8.802 -7.283 -3.485 1.00 96.56 92 THR A CA 1
ATOM 734 C C . THR A 1 92 ? 8.393 -8.758 -3.377 1.00 96.56 92 THR A C 1
ATOM 736 O O . THR A 1 92 ? 8.692 -9.423 -2.380 1.00 96.56 92 THR A O 1
ATOM 739 N N . TYR A 1 93 ? 7.730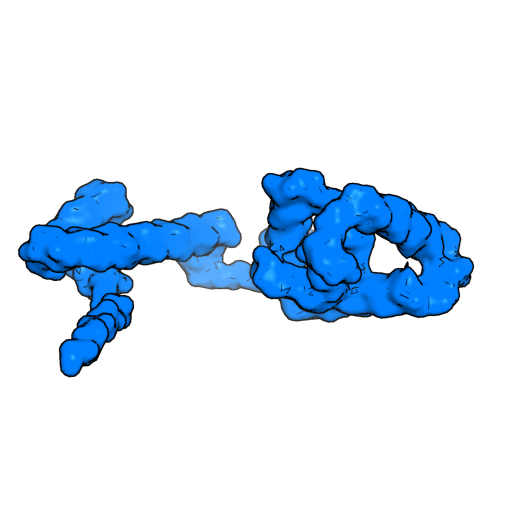 -9.294 -4.405 1.00 97.12 93 TYR A N 1
ATOM 740 C CA . TYR A 1 93 ? 7.349 -10.703 -4.462 1.00 97.12 93 TYR A CA 1
ATOM 741 C C . TYR A 1 93 ? 8.560 -11.635 -4.609 1.00 97.12 93 TYR A C 1
ATOM 743 O O . TYR A 1 93 ? 8.628 -12.657 -3.930 1.00 97.12 93 TYR A O 1
ATOM 751 N N . GLU A 1 94 ? 9.547 -11.279 -5.428 1.00 95.81 94 GLU A N 1
ATOM 752 C CA . GLU A 1 94 ? 10.800 -12.030 -5.561 1.00 95.81 94 GLU A CA 1
ATOM 753 C C . GLU A 1 94 ? 11.575 -12.065 -4.241 1.00 95.81 94 GLU A C 1
ATOM 755 O O . GLU A 1 94 ? 12.038 -13.128 -3.826 1.00 95.81 94 GLU A O 1
ATOM 760 N N . HIS A 1 95 ? 11.630 -10.944 -3.516 1.00 94.38 95 HIS A N 1
ATOM 761 C CA . HIS A 1 95 ? 12.187 -10.889 -2.165 1.00 94.38 95 HIS A CA 1
ATOM 762 C C . HIS A 1 95 ? 11.424 -11.790 -1.184 1.00 94.38 95 HIS A C 1
ATOM 764 O O . HIS A 1 95 ? 12.035 -12.455 -0.348 1.00 94.38 95 HIS A O 1
ATOM 770 N N . TYR A 1 96 ? 10.095 -11.852 -1.278 1.00 96.12 96 TYR A N 1
ATOM 771 C CA . TYR A 1 96 ? 9.304 -12.797 -0.490 1.00 96.12 96 TYR A CA 1
ATOM 772 C C . TYR A 1 96 ? 9.655 -14.256 -0.824 1.00 96.12 96 TYR A C 1
ATOM 774 O O . TYR A 1 96 ? 9.899 -15.054 0.083 1.00 96.12 96 TYR A O 1
ATOM 782 N N . MET A 1 97 ? 9.740 -14.601 -2.111 1.00 97.12 97 MET A N 1
ATOM 783 C CA . MET A 1 97 ? 10.065 -15.957 -2.561 1.00 97.12 97 MET A CA 1
ATOM 784 C C . MET A 1 97 ? 11.484 -16.370 -2.152 1.00 97.12 97 MET A C 1
ATOM 786 O O . MET A 1 97 ? 11.686 -17.468 -1.631 1.00 97.12 97 MET A O 1
ATOM 790 N N . ALA A 1 98 ? 12.462 -15.476 -2.308 1.00 95.75 98 ALA A N 1
ATOM 791 C CA . ALA A 1 98 ? 13.851 -15.712 -1.923 1.00 95.75 98 ALA A CA 1
ATOM 792 C C . ALA A 1 98 ? 14.044 -15.837 -0.401 1.00 95.75 98 ALA A C 1
ATOM 794 O O . ALA A 1 98 ? 15.011 -16.452 0.048 1.00 95.75 98 ALA A O 1
ATOM 795 N N . ALA A 1 99 ? 13.115 -15.313 0.405 1.00 94.94 99 ALA A N 1
ATOM 796 C CA . ALA A 1 99 ? 13.122 -15.495 1.853 1.00 94.94 99 ALA A CA 1
ATOM 797 C C . ALA A 1 99 ? 12.686 -16.904 2.302 1.00 94.94 99 ALA A C 1
ATOM 799 O O . ALA A 1 99 ? 12.761 -17.195 3.4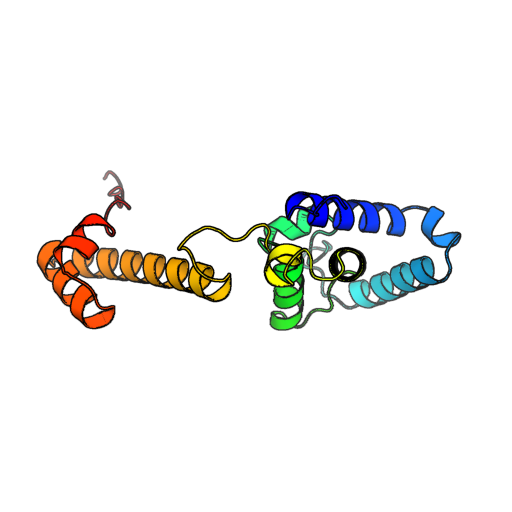90 1.00 94.94 99 ALA A O 1
ATOM 800 N N . ASN A 1 100 ? 12.229 -17.780 1.397 1.00 94.50 100 ASN A N 1
ATOM 801 C CA . ASN A 1 100 ? 11.983 -19.207 1.655 1.00 94.50 100 ASN A CA 1
ATOM 802 C C . ASN A 1 100 ? 11.184 -19.507 2.950 1.00 94.50 100 ASN A C 1
ATOM 804 O O . ASN A 1 100 ? 11.527 -20.393 3.731 1.00 94.50 100 ASN A O 1
ATOM 808 N N . GLY A 1 101 ? 10.123 -18.734 3.201 1.00 94.44 101 GLY A N 1
ATOM 809 C CA . GLY A 1 101 ? 9.253 -18.894 4.373 1.00 94.44 101 GLY A CA 1
ATOM 810 C C . GLY A 1 101 ? 9.721 -18.194 5.657 1.00 94.44 101 GLY A C 1
ATOM 811 O O . GLY A 1 101 ? 9.007 -18.251 6.656 1.00 94.44 101 GLY A O 1
ATOM 812 N N . GLU A 1 102 ? 10.862 -17.494 5.647 1.00 95.19 102 GLU A N 1
ATOM 813 C CA . GLU A 1 102 ? 11.344 -16.705 6.797 1.00 95.19 102 GLU A CA 1
ATOM 814 C C . GLU A 1 102 ? 10.463 -15.486 7.113 1.00 95.19 102 GLU A C 1
ATOM 816 O O . GLU A 1 102 ? 10.453 -15.008 8.249 1.00 95.19 102 GLU A O 1
ATOM 821 N N . ILE A 1 103 ? 9.738 -14.969 6.116 1.00 95.19 103 ILE A N 1
ATOM 822 C CA . ILE A 1 103 ? 8.773 -13.875 6.264 1.00 95.19 103 ILE A CA 1
ATOM 823 C C . ILE A 1 103 ? 7.431 -14.276 5.657 1.00 95.19 103 ILE A C 1
ATOM 825 O O . ILE A 1 103 ? 7.356 -15.058 4.709 1.00 95.19 103 ILE A O 1
ATOM 829 N N . SER A 1 104 ? 6.350 -13.719 6.197 1.00 95.12 104 SER A N 1
ATOM 830 C CA . SER A 1 104 ? 5.015 -13.886 5.613 1.00 95.12 104 SER A CA 1
ATOM 831 C C . SER A 1 104 ? 4.791 -12.943 4.426 1.00 95.12 104 SER A C 1
ATOM 833 O O . SER A 1 104 ? 5.464 -11.922 4.296 1.00 95.12 104 SER A O 1
ATOM 835 N N . LEU A 1 105 ? 3.784 -13.234 3.596 1.00 94.62 105 LEU A N 1
ATOM 836 C CA . LEU A 1 105 ? 3.372 -12.324 2.522 1.00 94.62 105 LEU A CA 1
ATOM 837 C C . LEU A 1 105 ? 2.896 -10.971 3.079 1.00 94.62 105 LEU A C 1
ATOM 839 O O . LEU A 1 105 ? 3.195 -9.924 2.514 1.00 94.62 105 LEU A O 1
ATOM 843 N N . GLU A 1 106 ? 2.188 -10.976 4.216 1.00 94.75 106 GLU A N 1
ATOM 844 C CA . GLU A 1 106 ? 1.807 -9.728 4.888 1.00 94.75 106 GLU A CA 1
ATOM 845 C C . GLU A 1 106 ? 3.050 -8.927 5.285 1.00 94.75 106 GLU A C 1
ATOM 847 O O . GLU A 1 106 ? 3.092 -7.718 5.076 1.00 94.75 106 GLU A O 1
ATOM 852 N N . GLU A 1 107 ? 4.066 -9.605 5.817 1.00 94.31 107 GLU A N 1
ATOM 853 C CA . GLU A 1 107 ? 5.309 -8.963 6.232 1.00 94.31 107 GLU A CA 1
ATOM 854 C C . GLU A 1 107 ? 6.082 -8.366 5.056 1.00 94.31 107 GLU A C 1
ATOM 856 O O . GLU A 1 107 ? 6.588 -7.252 5.173 1.00 94.31 107 GLU A O 1
ATOM 861 N N . ALA A 1 108 ? 6.107 -9.054 3.913 1.00 95.81 108 ALA A N 1
ATOM 862 C CA . ALA A 1 108 ? 6.750 -8.555 2.704 1.00 95.81 108 ALA A CA 1
ATOM 863 C C . ALA A 1 108 ? 6.107 -7.256 2.186 1.00 95.81 108 ALA A C 1
ATOM 865 O O . ALA A 1 108 ? 6.815 -6.314 1.857 1.00 95.81 108 ALA A O 1
ATOM 866 N N . PHE A 1 109 ? 4.773 -7.165 2.152 1.00 96.00 109 PHE A N 1
ATOM 867 C CA . PHE A 1 109 ? 4.069 -6.023 1.543 1.00 96.00 109 PHE A CA 1
ATOM 868 C C . PHE A 1 109 ? 3.656 -4.913 2.521 1.00 96.00 109 PHE A C 1
ATOM 870 O O . PHE A 1 109 ? 3.350 -3.797 2.099 1.00 96.00 109 PHE A O 1
ATOM 877 N N . PHE A 1 110 ? 3.593 -5.199 3.823 1.00 94.06 110 PHE A N 1
ATOM 878 C CA . PHE A 1 110 ? 3.110 -4.249 4.835 1.00 94.06 110 PHE A CA 1
ATOM 879 C C . PHE A 1 110 ? 4.086 -4.035 5.995 1.00 94.06 110 PHE A C 1
ATOM 881 O O . PHE A 1 110 ? 3.791 -3.240 6.891 1.00 94.06 110 PHE A O 1
ATOM 888 N N . GLY A 1 111 ? 5.238 -4.708 5.980 1.00 92.06 111 GLY A N 1
ATOM 889 C CA . GLY A 1 111 ? 6.239 -4.631 7.035 1.00 92.06 111 GLY A CA 1
ATOM 890 C C . GLY A 1 111 ? 5.958 -5.565 8.220 1.00 92.06 111 GLY A C 1
ATOM 891 O O . GLY A 1 111 ? 5.004 -6.344 8.212 1.00 92.06 111 GLY A O 1
ATOM 892 N N . PRO A 1 112 ? 6.799 -5.509 9.266 1.00 91.00 112 PRO A N 1
ATOM 893 C CA . PRO A 1 112 ? 6.812 -6.504 10.332 1.00 91.00 112 PRO A CA 1
ATOM 894 C C . PRO A 1 112 ? 5.485 -6.581 11.104 1.00 91.00 112 PRO A C 1
ATOM 896 O O . PRO A 1 112 ? 4.808 -5.564 11.300 1.00 91.00 112 PRO A O 1
ATOM 899 N N . PRO A 1 113 ? 5.119 -7.773 11.611 1.00 89.31 113 PRO A N 1
ATOM 900 C CA . PRO A 1 113 ? 3.909 -7.941 12.400 1.00 89.31 113 PRO A CA 1
ATOM 901 C C . PRO A 1 113 ? 3.966 -7.088 13.669 1.00 89.31 113 PRO A C 1
ATOM 903 O O . PRO A 1 113 ? 4.944 -7.100 14.415 1.00 89.31 113 PRO A O 1
ATOM 906 N N . ILE A 1 114 ? 2.873 -6.380 13.951 1.00 89.81 114 ILE A N 1
ATOM 907 C CA . ILE A 1 114 ? 2.740 -5.583 15.172 1.00 89.81 114 ILE A CA 1
ATOM 908 C C . ILE A 1 114 ? 2.096 -6.462 16.256 1.00 89.81 114 ILE A C 1
ATOM 910 O O . ILE A 1 114 ? 0.943 -6.890 16.086 1.00 89.81 114 ILE A O 1
ATOM 914 N N . PRO A 1 115 ? 2.782 -6.728 17.387 1.00 90.06 115 PRO A N 1
ATOM 915 C CA . PRO A 1 115 ? 2.248 -7.576 18.447 1.00 90.06 115 PRO A CA 1
ATOM 916 C C . PRO A 1 115 ? 0.857 -7.124 18.902 1.00 90.06 115 PRO A C 1
ATOM 918 O O . PRO A 1 115 ? 0.625 -5.946 19.165 1.00 90.06 115 PRO A O 1
ATOM 921 N N . LYS A 1 116 ? -0.079 -8.077 19.007 1.00 90.00 116 LYS A N 1
ATOM 922 C CA . LYS A 1 116 ? -1.481 -7.869 19.433 1.00 90.00 116 LYS A CA 1
ATOM 923 C C . LYS A 1 116 ? -2.337 -6.962 18.528 1.00 90.00 116 LYS A C 1
ATOM 925 O O . LYS A 1 116 ? -3.522 -6.799 18.814 1.00 90.00 116 LYS A O 1
ATOM 930 N N . ALA A 1 117 ? -1.808 -6.426 17.427 1.00 88.50 117 ALA A N 1
ATOM 931 C CA . ALA A 1 117 ? -2.584 -5.609 16.488 1.00 88.50 117 ALA A CA 1
ATOM 932 C C . ALA A 1 117 ? -3.401 -6.447 15.484 1.00 88.50 117 ALA A C 1
ATOM 934 O O . ALA A 1 117 ? -4.353 -5.947 14.884 1.00 88.50 117 ALA A O 1
ATOM 935 N N . GLY A 1 118 ? -3.050 -7.729 15.327 1.00 90.62 118 GLY A N 1
ATOM 936 C CA . GLY A 1 118 ? -3.564 -8.604 14.271 1.00 90.62 118 GLY A CA 1
ATOM 937 C C . GLY A 1 118 ? -3.060 -8.203 12.883 1.00 90.62 118 GLY A C 1
ATOM 938 O O . GLY A 1 118 ? -2.144 -7.388 12.768 1.00 90.62 118 GLY A O 1
ATOM 939 N N . ASN A 1 119 ? -3.659 -8.786 11.844 1.00 93.00 119 ASN A N 1
ATOM 940 C CA . ASN A 1 119 ? -3.257 -8.578 10.452 1.00 93.00 119 ASN A CA 1
ATOM 941 C C . ASN A 1 119 ? -3.649 -7.193 9.903 1.00 93.00 119 ASN A C 1
ATOM 943 O O . ASN A 1 119 ? -4.424 -6.447 10.510 1.00 93.00 119 ASN A O 1
ATOM 947 N N . GLN A 1 120 ? -3.138 -6.860 8.720 1.00 90.44 120 GLN A N 1
ATOM 948 C CA . GLN A 1 120 ? -3.375 -5.584 8.046 1.00 90.44 120 GLN A CA 1
ATOM 949 C C . GLN A 1 120 ? -4.866 -5.268 7.875 1.00 90.44 120 GLN A C 1
ATOM 951 O O . GLN A 1 120 ? -5.277 -4.124 8.080 1.00 90.44 120 GLN A O 1
ATOM 956 N N . ALA A 1 121 ? -5.692 -6.273 7.571 1.00 90.44 121 ALA A N 1
ATOM 957 C CA . ALA A 1 121 ? 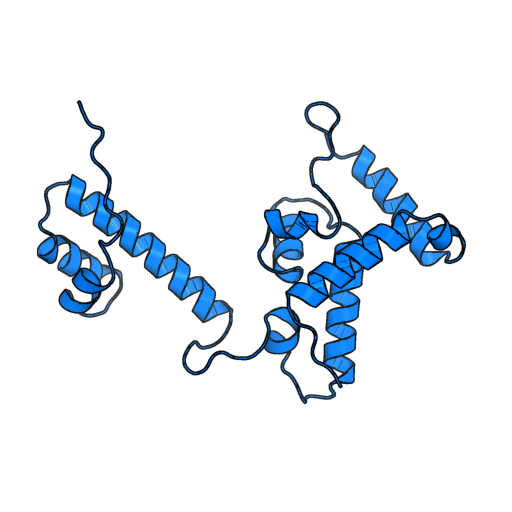-7.139 -6.105 7.455 1.00 90.44 121 ALA A CA 1
ATOM 958 C C . ALA A 1 121 ? -7.766 -5.651 8.784 1.00 90.44 121 ALA A C 1
ATOM 960 O O . ALA A 1 121 ? -8.505 -4.664 8.822 1.00 90.44 121 ALA A O 1
ATOM 961 N N . ARG A 1 122 ? -7.410 -6.302 9.901 1.00 92.00 122 ARG A N 1
ATOM 962 C CA . ARG A 1 122 ? -7.863 -5.899 11.240 1.00 92.00 122 ARG A CA 1
ATOM 963 C C . ARG A 1 122 ? -7.397 -4.486 11.586 1.00 92.00 122 ARG A C 1
ATOM 965 O O . ARG A 1 122 ? -8.192 -3.710 12.115 1.00 92.00 122 ARG A O 1
ATOM 972 N N . ARG A 1 123 ? -6.144 -4.139 11.272 1.00 90.00 123 ARG A N 1
ATOM 973 C CA . ARG A 1 123 ? -5.580 -2.805 11.540 1.00 90.0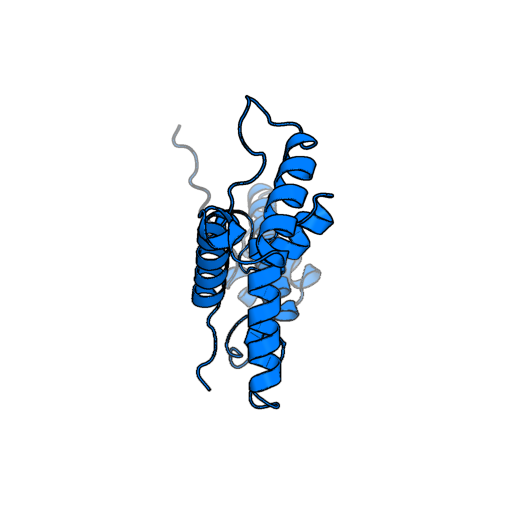0 123 ARG A CA 1
ATOM 974 C C . ARG A 1 123 ? -6.312 -1.710 10.756 1.00 90.00 123 ARG A C 1
ATOM 976 O O . ARG A 1 123 ? -6.720 -0.716 11.358 1.00 90.00 123 ARG A O 1
ATOM 983 N N . LYS A 1 124 ? -6.554 -1.912 9.454 1.00 87.75 124 LYS A N 1
ATOM 984 C CA . LYS A 1 124 ? -7.329 -0.972 8.624 1.00 87.75 124 LYS A CA 1
ATOM 985 C C . LYS A 1 124 ? -8.771 -0.829 9.118 1.00 87.75 124 LYS A C 1
ATOM 987 O O . LYS A 1 124 ? -9.246 0.292 9.285 1.00 87.75 124 LYS A O 1
ATOM 992 N N . ASN A 1 125 ? -9.445 -1.936 9.435 1.00 90.19 125 ASN A N 1
ATOM 993 C CA . ASN A 1 125 ? -10.818 -1.891 9.941 1.00 90.19 125 ASN A CA 1
ATOM 994 C C . ASN A 1 125 ? -10.915 -1.170 11.299 1.00 90.19 125 ASN A C 1
ATOM 996 O O . ASN A 1 125 ? -11.808 -0.355 11.517 1.00 90.19 125 ASN A O 1
ATOM 1000 N N . ALA A 1 126 ? -9.961 -1.401 12.206 1.00 88.56 126 ALA A N 1
ATOM 1001 C CA . ALA A 1 126 ? -9.922 -0.714 13.495 1.00 88.56 126 ALA A CA 1
ATOM 1002 C C . ALA A 1 126 ? -9.787 0.813 13.343 1.00 88.56 126 ALA A C 1
ATOM 1004 O O . ALA A 1 126 ? -10.418 1.562 14.094 1.00 88.56 126 ALA A O 1
ATOM 1005 N N . LEU A 1 127 ? -9.006 1.281 12.360 1.00 87.06 127 LEU A N 1
ATOM 1006 C CA . LEU A 1 127 ? -8.876 2.706 12.050 1.00 87.06 127 LEU A CA 1
ATOM 1007 C C . LEU A 1 127 ? -10.193 3.295 11.524 1.00 87.06 127 LEU A C 1
ATOM 1009 O O . LEU A 1 127 ? -10.617 4.346 12.006 1.00 87.06 127 LEU A O 1
ATOM 1013 N N . LEU A 1 128 ? -10.865 2.598 10.602 1.00 88.12 128 LEU A N 1
ATOM 1014 C CA . LEU A 1 128 ? -12.167 3.011 10.064 1.00 88.12 128 LEU A CA 1
ATOM 1015 C C . LEU A 1 128 ? -13.236 3.083 11.156 1.00 88.12 128 LEU A C 1
ATOM 1017 O O . LEU A 1 128 ? -13.926 4.094 11.277 1.00 88.12 128 LEU A O 1
ATOM 1021 N N . ILE A 1 129 ? -13.321 2.062 12.013 1.00 89.00 129 ILE A N 1
ATOM 1022 C CA . ILE A 1 129 ? -14.234 2.051 13.162 1.00 89.00 129 ILE A CA 1
ATOM 1023 C C . ILE A 1 129 ? -13.936 3.232 14.091 1.00 89.00 129 ILE A C 1
ATOM 1025 O O . ILE A 1 129 ? -14.854 3.917 14.535 1.00 89.00 129 ILE A O 1
ATOM 1029 N N . LYS A 1 130 ? -12.660 3.512 14.381 1.00 89.19 130 LYS A N 1
ATOM 1030 C CA . LYS A 1 130 ? -12.265 4.648 15.228 1.00 89.19 130 LYS A CA 1
ATOM 1031 C C . LYS A 1 130 ? -12.663 5.993 14.611 1.00 89.19 130 LYS A C 1
ATOM 1033 O O . LYS A 1 130 ? -13.129 6.879 15.334 1.00 89.19 130 LYS A O 1
ATOM 1038 N N . PHE A 1 131 ? -12.485 6.150 13.302 1.00 88.69 131 PHE A N 1
ATOM 1039 C CA . PHE A 1 131 ? -12.886 7.354 12.581 1.00 88.69 131 PHE A CA 1
ATOM 1040 C C . PHE A 1 131 ? -14.409 7.524 12.594 1.00 88.69 131 PHE A C 1
ATOM 1042 O O . PHE A 1 131 ? -14.904 8.573 13.002 1.00 88.69 131 PHE A O 1
ATOM 1049 N N . SER A 1 132 ? -15.149 6.463 12.268 1.00 89.56 132 SER A N 1
ATOM 1050 C CA . SER A 1 132 ? -16.613 6.455 12.266 1.00 89.56 132 SER A CA 1
ATOM 1051 C C . SER A 1 132 ? -17.193 6.776 13.649 1.00 89.56 132 SER A C 1
ATOM 1053 O O . SER A 1 132 ? -18.019 7.679 13.773 1.00 89.56 132 SER A O 1
ATOM 1055 N N . LYS A 1 133 ? -16.655 6.167 14.718 1.00 90.75 133 LYS A N 1
ATOM 1056 C CA . LYS A 1 133 ? -16.974 6.527 16.113 1.00 90.75 133 LYS A CA 1
ATOM 1057 C C . LYS A 1 133 ? -16.755 8.013 16.393 1.00 90.75 133 LYS A C 1
ATOM 1059 O O . LYS A 1 133 ? -17.576 8.638 17.056 1.00 90.75 133 LYS A O 1
ATOM 1064 N N . SER A 1 134 ? -15.653 8.582 15.902 1.00 89.12 134 SER A N 1
ATOM 1065 C CA . SER A 1 134 ? -15.318 9.994 16.124 1.00 89.12 134 SER A CA 1
ATOM 1066 C C . SER A 1 134 ? -16.277 10.944 15.417 1.00 89.12 134 SER A C 1
ATOM 1068 O O . SER A 1 134 ? -16.688 11.936 16.020 1.00 89.12 134 SER A O 1
ATOM 1070 N N . LEU A 1 135 ? -16.676 10.626 14.184 1.00 90.62 135 LEU A N 1
ATOM 1071 C CA . LEU A 1 135 ? -17.688 11.390 13.457 1.00 90.62 135 LEU A CA 1
ATOM 1072 C C . LEU A 1 135 ? -19.063 11.290 14.122 1.00 90.62 135 LEU A C 1
ATOM 1074 O O . LEU A 1 135 ? -19.706 12.315 14.346 1.00 90.62 135 LEU A O 1
ATOM 1078 N N . ASP A 1 136 ? -19.489 10.083 14.496 1.00 92.56 136 ASP A N 1
ATOM 1079 C CA . ASP A 1 136 ? -20.779 9.885 15.156 1.00 92.56 136 ASP A CA 1
ATOM 1080 C C . ASP A 1 136 ? -20.830 10.590 16.520 1.00 92.56 136 ASP A C 1
ATOM 1082 O O . ASP A 1 136 ? -21.827 11.235 16.835 1.00 92.56 136 ASP A O 1
ATOM 1086 N N . MET A 1 137 ? -19.748 10.535 17.309 1.00 91.38 137 MET A N 1
ATOM 1087 C CA . MET A 1 137 ? -19.628 11.285 18.565 1.00 91.38 137 MET A CA 1
ATOM 1088 C C . MET A 1 137 ? -19.768 12.790 18.320 1.00 91.38 137 MET A C 1
ATOM 1090 O O . MET A 1 137 ? -20.544 13.453 19.002 1.00 91.38 137 MET A O 1
ATOM 1094 N N . ALA A 1 138 ? -19.047 13.339 17.338 1.00 90.25 138 ALA A N 1
ATOM 1095 C CA . ALA A 1 138 ? -19.135 14.759 17.002 1.00 90.25 138 ALA A CA 1
ATOM 1096 C C . ALA A 1 138 ? -20.559 15.165 16.585 1.00 90.25 138 ALA A C 1
ATOM 1098 O O . ALA A 1 138 ? -21.047 16.220 16.997 1.00 90.25 138 ALA A O 1
ATOM 1099 N N . ARG A 1 139 ? -21.245 14.310 15.819 1.00 93.19 139 ARG A N 1
ATOM 1100 C CA . ARG A 1 139 ? -22.643 14.508 15.423 1.00 93.19 139 ARG A CA 1
ATOM 1101 C C . ARG A 1 139 ? -23.586 14.508 16.631 1.00 93.19 139 ARG A C 1
ATOM 1103 O O . ARG A 1 139 ? -24.336 15.462 16.797 1.00 93.19 139 ARG A O 1
ATOM 1110 N N . LEU A 1 140 ? -23.502 13.502 17.504 1.00 93.00 140 LEU A N 1
ATOM 1111 C CA . LEU A 1 140 ? -24.365 13.376 18.688 1.00 93.00 140 LEU A CA 1
ATOM 1112 C C . LEU A 1 140 ? -24.178 14.539 19.674 1.00 93.00 140 LEU A C 1
ATOM 1114 O O . LEU A 1 140 ? -25.149 15.045 20.235 1.00 93.00 140 LEU A O 1
ATOM 1118 N N . LEU A 1 141 ? -22.939 15.008 19.855 1.00 91.12 141 LEU A N 1
ATOM 1119 C CA . LEU A 1 141 ? -22.661 16.199 20.662 1.00 91.12 141 LEU A CA 1
ATOM 1120 C C . LEU A 1 141 ? -23.290 17.461 20.049 1.00 91.12 141 LEU A C 1
ATOM 1122 O O . LEU A 1 141 ? -23.814 18.302 20.778 1.00 91.12 141 LEU A O 1
ATOM 1126 N N . LYS A 1 142 ? -23.279 17.592 18.715 1.00 92.00 142 LYS A N 1
ATOM 1127 C CA . LYS A 1 142 ? -23.934 18.703 18.003 1.00 92.00 142 LYS A CA 1
ATOM 1128 C C . LYS A 1 142 ? -25.462 18.661 18.131 1.00 92.00 142 LYS A C 1
ATOM 1130 O O . LYS A 1 142 ? -26.090 19.713 18.159 1.00 92.00 142 LYS A O 1
ATOM 1135 N N . GLU A 1 143 ? -26.045 17.473 18.261 1.00 93.12 143 GLU A N 1
ATOM 1136 C CA . GLU A 1 143 ? -27.475 17.251 18.538 1.00 93.12 143 GLU A CA 1
ATOM 1137 C C . GLU A 1 143 ? -27.857 17.503 20.013 1.00 93.12 143 GLU A C 1
ATOM 1139 O O . GLU A 1 143 ? -29.011 17.321 20.399 1.00 93.12 143 GLU A O 1
ATOM 1144 N N . GLY A 1 144 ? -26.907 17.929 20.854 1.00 91.06 144 GLY A N 1
ATOM 1145 C CA . GLY A 1 144 ? -27.150 18.298 22.250 1.00 91.06 144 GLY A CA 1
ATOM 1146 C C . GLY A 1 144 ? -27.072 17.139 23.245 1.00 91.06 144 GLY A C 1
ATOM 1147 O O . GLY A 1 144 ? -27.388 17.330 24.419 1.00 91.06 144 GLY A O 1
ATOM 1148 N N . LYS A 1 145 ? -26.641 15.940 22.823 1.00 91.25 145 LYS A N 1
ATOM 1149 C CA . LYS A 1 145 ? -26.395 14.828 23.753 1.00 91.25 145 LYS A CA 1
ATOM 1150 C C . LYS A 1 145 ? -25.191 15.131 24.638 1.00 91.25 145 LYS A C 1
ATOM 1152 O O . LYS A 1 145 ? -24.190 15.688 24.184 1.00 91.25 145 LYS A O 1
ATOM 1157 N N . THR A 1 146 ? -25.251 14.708 25.900 1.00 91.62 146 THR A N 1
ATOM 1158 C CA . THR A 1 146 ? -24.055 14.727 26.748 1.00 91.62 146 THR A CA 1
ATOM 1159 C C . THR A 1 146 ? -23.047 13.692 26.254 1.00 91.62 146 THR A C 1
ATOM 1161 O O . THR A 1 146 ? -23.395 12.715 25.588 1.00 91.62 146 THR A O 1
ATOM 1164 N N . LYS A 1 147 ? -21.774 13.872 26.613 1.00 88.31 147 LYS A N 1
ATOM 1165 C CA . LYS A 1 147 ? -20.705 12.944 26.226 1.00 88.31 147 LYS A CA 1
ATOM 1166 C C . LYS A 1 147 ? -20.980 11.496 26.657 1.00 88.31 147 LYS A C 1
ATOM 1168 O O . LYS A 1 147 ? -20.642 10.582 25.914 1.00 88.31 147 LYS A O 1
ATOM 1173 N N . MET A 1 148 ? -21.595 11.294 27.824 1.00 91.94 148 MET A N 1
ATOM 1174 C CA . MET A 1 148 ? -21.943 9.956 28.315 1.00 91.94 148 MET A CA 1
ATOM 1175 C C . MET A 1 148 ? -23.128 9.354 27.562 1.00 91.94 148 MET A C 1
ATOM 1177 O O . MET A 1 148 ? -23.020 8.223 27.109 1.00 91.94 148 MET A O 1
ATOM 1181 N N . GLN A 1 149 ? -24.187 10.128 27.311 1.00 91.19 149 GLN A N 1
ATOM 1182 C CA . GLN A 1 149 ? -25.315 9.667 26.491 1.00 91.19 149 GLN A CA 1
ATOM 1183 C C . GLN A 1 149 ? -24.870 9.294 25.071 1.00 91.19 149 GLN A C 1
ATOM 1185 O O . GLN A 1 149 ? -25.276 8.272 24.527 1.00 91.19 149 GLN A O 1
ATOM 1190 N N . ALA A 1 150 ? -23.997 10.104 24.465 1.00 92.50 150 ALA A N 1
ATOM 1191 C CA . ALA A 1 150 ? -23.420 9.783 23.165 1.00 92.50 150 ALA A CA 1
ATOM 1192 C C . ALA A 1 150 ? -22.573 8.500 23.227 1.00 92.50 150 ALA A C 1
ATOM 1194 O O . ALA A 1 150 ? -22.639 7.673 22.322 1.00 92.50 150 ALA A O 1
ATOM 1195 N N . ALA A 1 151 ? -21.804 8.302 24.300 1.00 92.62 151 ALA A N 1
ATOM 1196 C CA . ALA A 1 151 ? -20.995 7.104 24.477 1.00 92.62 151 ALA A CA 1
ATOM 1197 C C . ALA A 1 151 ? -21.826 5.828 24.700 1.00 92.62 151 ALA A C 1
ATOM 1199 O O . ALA A 1 151 ? -21.420 4.777 24.213 1.00 92.62 151 ALA A O 1
ATOM 1200 N N . GLU A 1 152 ? -22.978 5.911 25.370 1.00 94.06 152 GLU A N 1
ATOM 1201 C CA . GLU A 1 152 ? -23.934 4.801 25.513 1.00 94.06 152 GLU A CA 1
ATOM 1202 C C . GLU A 1 152 ? -24.492 4.364 24.155 1.00 94.06 152 GLU A C 1
ATOM 1204 O O . GLU A 1 152 ? -24.393 3.192 23.798 1.00 94.06 152 GLU A O 1
ATOM 1209 N N . ILE A 1 153 ? -24.961 5.319 23.343 1.00 93.25 153 ILE A N 1
ATOM 1210 C CA . ILE A 1 153 ? -25.465 5.050 21.984 1.00 93.25 153 ILE A CA 1
ATOM 1211 C C . ILE A 1 153 ? -24.380 4.388 21.120 1.00 93.25 153 ILE A C 1
ATOM 1213 O O . ILE A 1 153 ? -24.628 3.447 20.365 1.00 93.25 153 ILE A O 1
ATOM 1217 N N . LEU A 1 154 ? -23.141 4.871 21.222 1.00 93.44 154 LEU A N 1
ATOM 1218 C CA . LEU A 1 154 ? -22.018 4.303 20.479 1.00 93.44 154 LEU A CA 1
ATOM 1219 C C . LEU A 1 154 ? -21.585 2.929 21.008 1.00 93.44 154 LEU A C 1
ATOM 1221 O O . LEU A 1 154 ? -21.077 2.128 20.222 1.00 93.44 154 LEU A O 1
ATOM 1225 N N . ALA A 1 155 ? -21.762 2.652 22.303 1.00 93.38 155 ALA A N 1
ATOM 1226 C CA . ALA A 1 155 ? -21.473 1.348 22.902 1.00 93.38 155 ALA A CA 1
ATOM 1227 C C . ALA A 1 155 ? -22.434 0.283 22.382 1.00 93.38 155 ALA A C 1
ATOM 1229 O O . ALA A 1 155 ? -21.993 -0.812 22.044 1.00 93.38 155 ALA A O 1
ATOM 1230 N N . GLU A 1 156 ? -23.708 0.631 22.223 1.00 93.62 156 GLU A N 1
ATOM 1231 C CA . GLU A 1 156 ? -24.698 -0.240 21.596 1.00 93.62 156 GLU A CA 1
ATOM 1232 C C . GLU A 1 156 ? -24.374 -0.489 20.113 1.00 93.62 156 GLU A C 1
ATOM 1234 O O . GLU A 1 156 ? -24.339 -1.633 19.665 1.00 93.62 156 GLU A O 1
ATOM 1239 N N . LYS A 1 157 ? -24.038 0.567 19.357 1.00 92.44 157 LYS A N 1
ATOM 1240 C CA . LYS A 1 157 ? -23.759 0.465 17.913 1.00 92.44 157 LYS A CA 1
ATOM 1241 C C . LYS A 1 157 ? -22.476 -0.301 17.577 1.00 92.44 157 LYS A C 1
ATOM 1243 O O . LYS A 1 157 ? -22.432 -1.028 16.589 1.00 92.44 157 LYS A O 1
ATOM 1248 N N . TYR A 1 158 ? -21.404 -0.084 18.337 1.00 90.06 158 TYR A N 1
ATOM 1249 C CA . TYR A 1 158 ? -20.065 -0.583 17.996 1.00 90.06 158 TYR A CA 1
ATOM 1250 C C . TYR A 1 158 ? -19.500 -1.608 18.986 1.00 90.06 158 TYR A C 1
ATOM 1252 O O . TYR A 1 158 ? -18.363 -2.058 18.802 1.00 90.06 158 TYR A O 1
ATOM 1260 N N . GLY A 1 159 ? -20.237 -1.932 20.047 1.00 88.12 159 GLY A N 1
ATOM 1261 C CA . GLY A 1 159 ? -19.764 -2.753 21.156 1.00 88.12 159 GLY A CA 1
ATOM 1262 C C . GLY A 1 159 ? -18.740 -2.051 22.062 1.00 88.12 159 GLY A C 1
ATOM 1263 O O . GLY A 1 159 ? -18.049 -1.097 21.681 1.00 88.12 159 GLY A O 1
ATOM 1264 N N . GLY A 1 160 ? -18.603 -2.581 23.280 1.00 87.81 160 GLY A N 1
ATOM 1265 C CA . GLY A 1 160 ? -17.710 -2.076 24.328 1.00 87.81 160 GLY A CA 1
ATOM 1266 C C . GLY A 1 160 ? -18.466 -1.385 25.462 1.00 87.81 160 GLY A C 1
ATOM 1267 O O . GLY A 1 160 ? -19.688 -1.454 25.526 1.00 87.81 160 GLY A O 1
ATOM 1268 N N . THR A 1 161 ? -17.737 -0.731 26.372 1.00 91.12 161 THR A N 1
ATOM 1269 C CA . THR A 1 161 ? -18.358 0.020 27.475 1.00 91.12 161 THR A CA 1
ATOM 1270 C C . THR A 1 161 ? -18.454 1.514 27.146 1.00 91.12 161 THR A C 1
ATOM 1272 O O . THR A 1 161 ? -17.541 2.051 26.493 1.00 91.12 161 THR A O 1
ATOM 1275 N N . PRO A 1 162 ? -19.504 2.212 27.616 1.00 90.38 162 PRO A N 1
ATOM 1276 C CA . PRO A 1 162 ? -19.643 3.657 27.437 1.00 90.38 162 PRO A CA 1
ATOM 1277 C C . PRO A 1 162 ? -18.411 4.439 27.919 1.00 90.38 162 PRO A C 1
ATOM 1279 O O . PRO A 1 162 ? -17.928 5.340 27.237 1.00 90.38 162 PRO A O 1
ATOM 1282 N N . GLU A 1 163 ? -17.804 4.052 29.040 1.00 89.25 163 GLU A N 1
ATOM 1283 C CA . GLU A 1 163 ? -16.633 4.730 29.617 1.00 89.25 163 GLU A CA 1
ATOM 1284 C C . GLU A 1 163 ? -15.395 4.595 28.723 1.00 89.25 163 GLU A C 1
ATOM 1286 O O . GLU A 1 163 ? -14.580 5.516 28.614 1.00 89.25 163 GLU A O 1
ATOM 1291 N N . SER A 1 164 ? -15.228 3.439 28.075 1.00 86.25 164 SER A N 1
ATOM 1292 C CA . SER A 1 164 ? -14.141 3.207 27.121 1.00 86.25 164 SER A CA 1
ATOM 1293 C C . SER A 1 164 ? -14.299 4.094 25.883 1.00 86.25 164 SER A C 1
ATOM 1295 O O . SER A 1 164 ? -13.338 4.728 25.429 1.00 86.25 164 SER A O 1
ATOM 1297 N N . ILE A 1 165 ? -15.525 4.220 25.372 1.00 86.75 165 ILE A N 1
ATOM 1298 C CA . ILE A 1 165 ? -15.836 5.060 24.209 1.00 86.75 165 ILE A CA 1
ATOM 1299 C C . ILE A 1 165 ? -15.698 6.546 24.549 1.00 86.75 165 ILE A C 1
ATOM 1301 O O . ILE A 1 165 ? -15.017 7.276 23.830 1.00 86.75 165 ILE A O 1
ATOM 1305 N N . ALA A 1 166 ? -16.223 6.995 25.689 1.00 86.44 166 ALA A N 1
ATOM 1306 C CA . ALA A 1 166 ? -16.072 8.375 26.152 1.00 86.44 166 ALA A CA 1
ATOM 1307 C C . ALA A 1 166 ? -14.595 8.782 26.329 1.00 86.44 166 ALA A C 1
ATOM 1309 O O . ALA A 1 166 ? -14.229 9.950 26.165 1.00 86.44 166 ALA A O 1
ATOM 1310 N N . ARG A 1 167 ? -13.716 7.834 26.663 1.00 83.62 167 ARG A N 1
ATOM 1311 C CA . ARG A 1 167 ? -12.276 8.084 26.813 1.00 83.62 167 ARG A CA 1
ATOM 1312 C C . ARG A 1 167 ? -11.548 8.161 25.476 1.00 83.62 167 ARG A C 1
ATOM 1314 O O . ARG A 1 167 ? -10.654 8.987 25.306 1.00 83.62 167 ARG A O 1
ATOM 1321 N N . THR A 1 168 ? -11.902 7.278 24.548 1.00 79.38 168 THR A N 1
ATOM 1322 C CA . THR A 1 168 ? -11.198 7.110 23.267 1.00 79.38 168 THR A CA 1
ATOM 1323 C C . THR A 1 168 ? -11.709 8.046 22.176 1.00 79.38 168 THR A C 1
ATOM 1325 O O . THR A 1 168 ? -10.982 8.331 21.224 1.00 79.38 168 THR A O 1
ATOM 1328 N N . THR A 1 169 ? -12.930 8.558 22.320 1.00 73.81 169 THR A N 1
ATOM 1329 C CA . THR A 1 169 ? -13.611 9.407 21.345 1.00 73.81 169 THR A CA 1
ATOM 1330 C C . THR A 1 169 ? -13.908 10.780 21.967 1.00 73.81 169 THR A C 1
ATOM 1332 O O . THR A 1 169 ? -14.536 10.868 23.020 1.00 73.81 169 THR A O 1
ATOM 1335 N N . GLY A 1 170 ? -13.418 11.870 21.357 1.00 58.59 170 GLY A N 1
ATOM 1336 C CA . GLY A 1 170 ? -13.669 13.243 21.842 1.00 58.59 170 GLY A CA 1
ATOM 1337 C C . GLY A 1 170 ? -12.451 14.152 22.058 1.00 58.59 170 GLY A C 1
ATOM 1338 O O . GLY A 1 170 ? -12.599 15.208 22.661 1.00 58.59 170 GLY A O 1
ATOM 1339 N N . ARG A 1 171 ? -11.252 13.790 21.575 1.00 54.81 171 ARG A N 1
ATOM 1340 C CA . ARG A 1 171 ? -10.105 14.726 21.503 1.00 54.81 171 ARG A CA 1
ATOM 1341 C C . ARG A 1 171 ? -10.098 15.610 20.250 1.00 54.81 171 ARG A C 1
ATOM 1343 O O . ARG A 1 171 ? -9.245 16.482 20.138 1.00 54.81 171 ARG A O 1
ATOM 1350 N N . ILE A 1 172 ? -11.041 15.415 19.328 1.00 48.31 172 ILE A N 1
ATOM 1351 C CA . ILE A 1 172 ? -11.239 16.333 18.204 1.00 48.31 172 ILE A CA 1
ATOM 1352 C C . ILE A 1 172 ? -12.035 17.520 18.748 1.00 48.31 172 ILE A C 1
ATOM 1354 O O . ILE A 1 172 ? -13.263 17.524 18.748 1.00 48.31 172 ILE A O 1
ATOM 1358 N N . VAL A 1 173 ? -11.318 18.492 19.312 1.00 43.50 173 VAL A N 1
ATOM 1359 C CA . VAL A 1 173 ? -11.891 19.779 19.700 1.00 43.50 173 VAL A CA 1
ATOM 1360 C C . VAL A 1 173 ? -12.291 20.476 18.407 1.00 43.50 173 VAL A C 1
ATOM 1362 O O . VAL A 1 173 ? -11.438 20.966 17.670 1.00 43.50 173 VAL A O 1
ATOM 1365 N N . ILE A 1 174 ? -13.590 20.504 18.116 1.00 45.06 174 ILE A 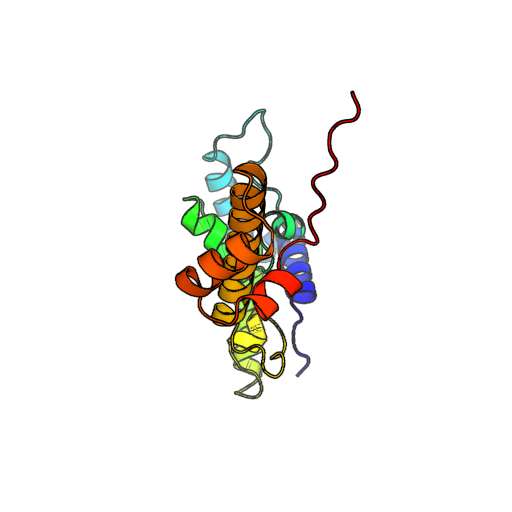N 1
ATOM 1366 C CA . ILE A 1 174 ? -14.143 21.433 17.135 1.00 45.06 174 ILE A CA 1
ATOM 1367 C C . ILE A 1 174 ? -13.879 22.819 17.724 1.00 45.06 174 ILE A C 1
ATOM 1369 O O . ILE A 1 174 ? -14.587 23.249 18.637 1.00 45.06 174 ILE A O 1
ATOM 1373 N N . ARG A 1 175 ? -12.810 23.492 17.277 1.00 37.44 175 ARG A N 1
ATOM 1374 C CA . ARG A 1 175 ? -12.630 24.918 17.560 1.00 37.44 175 ARG A CA 1
ATOM 1375 C C . ARG A 1 175 ? -13.900 25.602 17.062 1.00 37.44 175 ARG A C 1
ATOM 1377 O O . ARG A 1 175 ? -14.206 25.538 15.873 1.00 37.44 175 ARG A O 1
ATOM 1384 N N . LYS A 1 176 ? -14.676 26.185 17.979 1.00 35.88 176 LYS A N 1
ATOM 1385 C CA . LYS A 1 176 ? -15.755 27.094 17.593 1.00 35.88 176 LYS A CA 1
ATOM 1386 C C . LYS A 1 176 ? -15.110 28.215 16.767 1.00 35.88 176 LYS A C 1
ATOM 1388 O O . LYS A 1 176 ? -14.065 28.702 17.197 1.00 35.88 176 LYS A O 1
ATOM 1393 N N . PRO A 1 177 ? -15.679 28.607 15.617 1.00 40.28 177 PRO A N 1
ATOM 1394 C CA . PRO A 1 177 ? -15.257 29.842 14.978 1.00 40.28 177 PRO A CA 1
ATOM 1395 C C . PRO A 1 177 ? -15.501 30.977 15.977 1.00 40.28 177 PRO A C 1
ATOM 1397 O O . PRO A 1 177 ? -16.600 31.094 16.530 1.00 40.28 177 PRO A O 1
ATOM 1400 N N . GLU A 1 178 ? -14.448 31.733 16.279 1.00 46.81 178 GLU A N 1
ATOM 1401 C CA . GLU A 1 178 ? -14.573 32.991 17.009 1.00 46.81 178 GLU A CA 1
ATOM 1402 C C . GLU A 1 178 ? -15.476 33.918 16.184 1.00 46.81 178 GLU A C 1
ATOM 1404 O O . GLU A 1 178 ? -15.377 33.955 14.955 1.00 46.81 178 GLU A O 1
ATOM 1409 N N . LYS A 1 179 ? -16.442 34.537 16.868 1.00 47.44 179 LYS A N 1
ATOM 1410 C CA . LYS A 1 179 ? -17.399 35.477 16.282 1.00 47.44 179 LYS A CA 1
ATOM 1411 C C . LYS A 1 179 ? -16.737 36.814 16.002 1.00 47.44 179 LYS A C 1
ATOM 1413 O O . LYS A 1 179 ? -15.905 37.216 16.844 1.00 47.44 179 LYS A O 1
#